Protein 3R6B (pdb70)

Solvent-accessible surface area: 8477 Å² total; per-residue (Å²): 105,72,78,17,18,63,29,174,63,36,118,80,60,96,26,79,44,129,30,22,108,15,64,35,32,61,77,46,95,36,74,60,64,58,53,94,153,154,17,146,95,22,146,50,119,46,119,68,61,124,77,16,153,105,130,46,54,76,63,76,17,20,63,10,122,63,44,118,79,72,159,22,73,55,117,45,45,42,4,90,30,95,60,44,42,118,29,80,94,59,65,41,79,121,78,14,152,115,15,138,51,94,86,46,60,95,82,108,15,57,159,97,130,60,176

Organism: Homo sapiens (NCBI:txid9606)

Sequence (115 aa):
LQDGGWSHWSPWSSCSVTCGDGVITRIRLCNSPSPQMNGKPCEGEARETKACKKDACPINGGWGPWSPWDICSVTCGGGVQKRSRLCNNPTPQFGGKDCVGDVTENQICNKQDCP

Radius of gyration: 31.69 Å; Cα contacts (8 Å, |Δi|>4): 258; chains: 1; bounding box: 69×77×34 Å

B-factor: mean 48.16, std 18.45, range [15.98, 145.28]

CATH classification: 2.20.100.10 (+1 more: 2.20.100.10)

Secondary structure (DSSP, 8-state):
-------PPPPP---S-SSSEE--EEE--S-TT---TTPPPP-S-SEEE--EE-SPPPBPPPP-PPPPPPPPS-SSSSEEEEEE--S-TT--BTTPPPPPS-SEEEEEE--SPP-

Nearest PDB structures (foldseek):
  1lsl-assembly1_A  TM=9.866E-01  e=5.679E-20  Homo sapiens
  6rus-assembly1_A  TM=6.450E-01  e=1.832E-10  Homo sapiens
  1w0s-assembly3_C  TM=5.078E-01  e=1.141E-09  Homo sapiens
  6ool-assembly1_A  TM=6.834E-01  e=1.931E-05  Mus musculus
  7za1-assembly1_F  TM=6.435E-01  e=2.970E-05  Rattus norvegicus

InterPro domains:
  IPR000742 EGF-like domain [PS01186] (676-689)
  IPR000742 EGF-like domain [PS50026] (547-587)
  IPR000742 EGF-like domain [PS500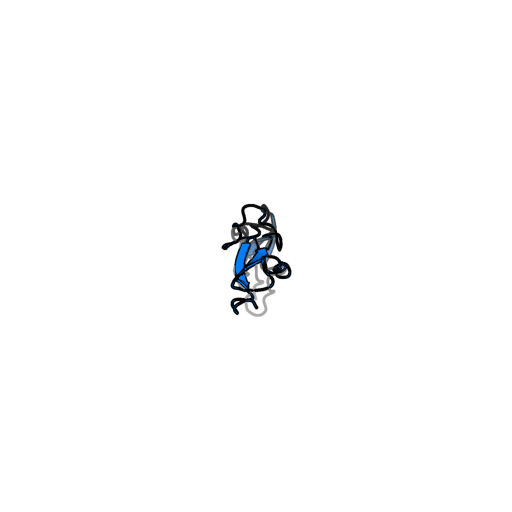26] (646-690)
  IPR000742 EGF-like domain [SM00181] (550-587)
  IPR000742 EGF-like domain [SM00181] (591-645)
  IPR000742 EGF-like domain [SM00181] (649-690)
  IPR000884 Thrombospondin type-1 (TSP1) repeat [PF00090] (383-428)
  IPR000884 Thrombospondin type-1 (TSP1) repeat [PF00090] (439-489)
  IPR000884 Thrombospondin type-1 (TSP1) repeat [PF00090] (496-546)
  IPR000884 Thrombospondin type-1 (TSP1) repeat [PS50092] (379-429)
  IPR000884 Thrombospondin type-1 (TSP1) repeat [PS50092] (435-490)
  IPR000884 Thrombospondin type-1 (TSP1) repeat [PS50092] (492-547)
  IPR000884 Thrombospondin type-1 (TSP1) repeat [SM00209] (382-429)
  IPR000884 Thrombospondin type-1 (TSP1) repeat [SM00209] (438-490)
  IPR000884 Thrombospondin type-1 (TSP1) repeat [SM00209] (495-547)
  IPR001007 VWFC domain [PF00093] (318-372)
  IPR001007 VWFC domain [PS01208] (336-372)
  IPR001007 VWFC domain [PS50184] (316-373)
  IPR001007 VWFC domain [SM00214] (318-372)
  IPR001881 EGF-like calcium-binding domain [SM00179] (542-587)

Structure (mmCIF, N/CA/C/O backbone):
data_3R6B
#
_entry.id   3R6B
#
_cell.length_a   66.364
_cell.length_b   84.817
_cell.length_c   60.707
_cell.angle_alpha   90.00
_cell.angle_beta   90.00
_cell.angle_gamma   90.00
#
_symmetry.space_group_name_H-M   'C 2 2 21'
#
loop_
_entity.id
_entity.type
_entity.pdbx_description
1 polymer Thrombospondin-1
2 non-polymer 1,2-ETHANEDIOL
3 water water
#
loop_
_atom_site.group_PDB
_atom_site.id
_atom_site.type_symbol
_atom_site.label_atom_id
_atom_site.label_alt_id
_atom_site.label_comp_id
_atom_site.label_asym_id
_atom_site.label_entity_id
_atom_site.label_seq_id
_atom_site.pdbx_PDB_ins_code
_atom_site.Cartn_x
_atom_site.Cartn_y
_atom_site.Cartn_z
_atom_site.occupancy
_atom_site.B_iso_or_equiv
_atom_site.auth_seq_id
_atom_site.auth_comp_id
_atom_site.auth_asym_id
_atom_site.auth_atom_id
_atom_site.pdbx_PDB_model_num
ATOM 1 N N . LEU A 1 9 ? -23.006 -23.980 -32.527 1.00 79.20 433 LEU A N 1
ATOM 2 C CA . LEU A 1 9 ? -22.638 -22.608 -32.855 1.00 79.09 433 LEU A CA 1
ATOM 3 C C . LEU A 1 9 ? -23.575 -21.598 -32.203 1.00 80.19 433 LEU A C 1
ATOM 4 O O . LEU A 1 9 ? -24.697 -21.384 -32.661 1.00 82.31 433 LEU A O 1
ATOM 6 N N . GLN A 1 10 ? -23.098 -20.980 -31.130 1.00 77.81 434 GLN A N 1
ATOM 7 C CA . GLN A 1 10 ? -23.869 -19.987 -30.395 1.00 75.89 434 GLN A CA 1
ATOM 8 C C . GLN A 1 10 ? -23.267 -18.594 -30.524 1.00 69.22 434 GLN A C 1
ATOM 9 O O . GLN A 1 10 ? -22.056 -18.404 -30.386 1.00 65.30 434 GLN A O 1
ATOM 15 N N . ASP A 1 11 ? -24.128 -17.624 -30.805 1.00 66.04 435 ASP A N 1
ATOM 16 C CA . ASP A 1 11 ? -23.708 -16.239 -30.925 1.00 60.56 435 ASP A CA 1
ATOM 17 C C . ASP A 1 11 ? -23.287 -15.706 -29.565 1.00 51.70 435 ASP A C 1
ATOM 18 O O . ASP A 1 11 ? -23.825 -16.110 -28.538 1.00 50.96 435 ASP A O 1
ATOM 23 N N . GLY A 1 12 ? -22.315 -14.805 -29.556 1.00 44.31 436 GLY A N 1
ATOM 24 C CA . GLY A 1 12 ? -21.901 -14.185 -28.319 1.00 44.30 436 GLY A CA 1
ATOM 25 C C . GLY A 1 12 ? -23.023 -13.310 -27.799 1.00 44.20 436 GLY A C 1
ATOM 26 O O . GLY A 1 12 ? -23.961 -12.988 -28.534 1.00 43.41 436 GLY A O 1
ATOM 27 N N . GLY A 1 13 ? -22.938 -12.933 -26.530 1.00 40.09 437 GLY A N 1
ATOM 28 C CA . GLY A 1 13 ? -23.814 -11.909 -26.006 1.00 36.22 437 GLY A CA 1
ATOM 29 C C . GLY A 1 13 ? -23.104 -11.227 -24.872 1.00 35.05 437 GLY A C 1
ATOM 30 O O . GLY A 1 13 ? -22.313 -11.856 -24.173 1.00 39.10 437 GLY A O 1
ATOM 31 N N . TRP A 1 14 ? -23.422 -9.952 -24.670 1.00 31.64 438 TRP A N 1
ATOM 32 C CA . TRP A 1 14 ? -22.695 -9.096 -23.745 1.00 29.33 438 TRP A CA 1
ATOM 33 C C . TRP A 1 14 ? -23.171 -9.343 -22.335 1.00 32.16 438 TRP A C 1
ATOM 34 O O . TRP A 1 14 ? -24.333 -9.669 -22.112 1.00 34.84 438 TRP A O 1
ATOM 45 N N . SER A 1 15 ? -22.279 -9.167 -21.373 1.00 29.69 439 SER A N 1
ATOM 46 C CA . SER A 1 15 ? -22.707 -9.129 -20.000 1.00 28.31 439 SER A CA 1
ATOM 47 C C . SER A 1 15 ? -23.309 -7.743 -19.824 1.00 33.05 439 SER A C 1
ATOM 48 O O . SER A 1 15 ? -23.220 -6.907 -20.726 1.00 33.78 439 SER A O 1
ATOM 51 N N . HIS A 1 16 ? -23.889 -7.484 -18.660 1.00 31.74 440 HIS A N 1
ATOM 52 C CA . HIS A 1 16 ? -24.273 -6.134 -18.314 1.00 32.26 440 HIS A CA 1
ATOM 53 C C . HIS A 1 16 ? -22.994 -5.322 -18.143 1.00 33.28 440 HIS A C 1
ATOM 54 O O . HIS A 1 16 ? -21.910 -5.893 -18.009 1.00 33.60 440 HIS A O 1
ATOM 61 N N . TRP A 1 17 ? -23.118 -3.999 -18.187 1.00 25.06 441 TRP A N 1
ATOM 62 C CA . TRP A 1 17 ? -21.971 -3.121 -18.018 1.00 24.39 441 TRP A CA 1
ATOM 63 C C . TRP A 1 17 ? -21.492 -3.156 -16.587 1.00 28.92 441 TRP A C 1
ATOM 64 O O . TRP A 1 17 ? -22.297 -3.177 -15.659 1.00 28.45 441 TRP A O 1
ATOM 75 N N . SER A 1 18 ? -20.174 -3.113 -16.416 1.00 27.46 442 SER A N 1
ATOM 76 C CA . SER A 1 18 ? -19.581 -2.868 -15.116 1.00 27.07 442 SER A CA 1
ATOM 77 C C . SER A 1 18 ? -20.008 -1.487 -14.644 1.00 28.71 442 SER A C 1
ATOM 78 O O . SER A 1 18 ? -20.466 -0.670 -15.438 1.00 26.55 442 SER A O 1
ATOM 81 N N . PRO A 1 19 ? -19.877 -1.232 -13.341 1.00 28.53 443 PRO A N 1
ATOM 82 C CA . PRO A 1 19 ? -20.072 0.122 -12.825 1.00 30.10 443 PRO A CA 1
ATOM 83 C C . PRO A 1 19 ? -19.091 1.079 -13.509 1.00 34.11 443 PRO A C 1
ATOM 84 O O . PRO A 1 19 ? -18.078 0.648 -14.071 1.00 33.74 443 PRO A O 1
ATOM 88 N N . TRP A 1 20 ? -19.406 2.367 -13.492 1.00 36.00 444 TRP A N 1
ATOM 89 C CA . TRP A 1 20 ? -18.470 3.370 -13.987 1.00 33.95 444 TRP A CA 1
ATOM 90 C C . TRP A 1 20 ? -17.349 3.504 -12.973 1.00 28.01 444 TRP A C 1
ATOM 91 O O . TRP A 1 20 ? -17.594 3.496 -11.774 1.00 29.96 444 TRP A O 1
ATOM 102 N N . SER A 1 21 ? -16.119 3.638 -13.438 1.00 27.21 445 SER A N 1
ATOM 103 C CA . SER A 1 21 ? -15.045 3.954 -12.509 1.00 33.06 445 SER A CA 1
ATOM 104 C C . SER A 1 21 ? -15.185 5.395 -12.041 1.00 32.10 445 SER A C 1
ATOM 105 O O . SER A 1 21 ? -16.063 6.135 -12.492 1.00 29.24 445 SER A O 1
ATOM 108 N N . SER A 1 22 ? -14.297 5.779 -11.136 1.00 34.73 446 SER A N 1
ATOM 109 C CA . SER A 1 22 ? -14.111 7.170 -10.735 1.00 35.56 446 SER A CA 1
ATOM 110 C C . SER A 1 22 ? -13.489 7.977 -11.861 1.00 33.85 446 SER A C 1
ATOM 111 O O . SER A 1 22 ? -13.003 7.425 -12.832 1.00 32.70 446 SER A O 1
ATOM 114 N N . CYS A 1 23 ? -13.552 9.295 -11.748 1.00 37.84 447 CYS A N 1
ATOM 115 C CA . CYS A 1 23 ? -12.828 10.153 -12.669 1.00 35.92 447 CYS A CA 1
ATOM 116 C C . CYS A 1 23 ? -11.338 9.822 -12.622 1.00 33.28 447 CYS A C 1
ATOM 117 O O . CYS A 1 23 ? -10.769 9.664 -11.548 1.00 33.83 447 CYS A O 1
ATOM 120 N N . SER A 1 24 ? -10.712 9.704 -13.786 1.00 34.89 448 SER A N 1
ATOM 121 C CA . SER A 1 24 ? -9.276 9.413 -13.853 1.00 40.09 448 SER A CA 1
ATOM 122 C C . SER A 1 24 ? -8.367 10.565 -13.372 1.00 44.15 448 SER A C 1
ATOM 123 O O . SER A 1 24 ? -7.159 10.385 -13.251 1.00 48.15 448 SER A O 1
ATOM 126 N N . VAL A 1 25 ? -8.937 11.741 -13.118 1.00 41.04 449 VAL A N 1
ATOM 127 C CA . VAL A 1 25 ? -8.173 12.841 -12.517 1.00 40.19 449 VAL A CA 1
ATOM 128 C C . VAL A 1 25 ? -8.899 13.424 -11.318 1.00 41.85 449 VAL A C 1
ATOM 129 O O . VAL A 1 25 ? -10.129 13.342 -11.226 1.00 43.66 449 VAL A O 1
ATOM 133 N N . THR A 1 26 ? -8.137 13.985 -10.386 1.00 37.63 450 THR A N 1
ATOM 134 C CA . THR A 1 26 ? -8.731 14.742 -9.292 1.00 39.86 450 THR A CA 1
ATOM 135 C C . THR A 1 26 ? -8.688 16.236 -9.583 1.00 38.77 450 THR A C 1
ATO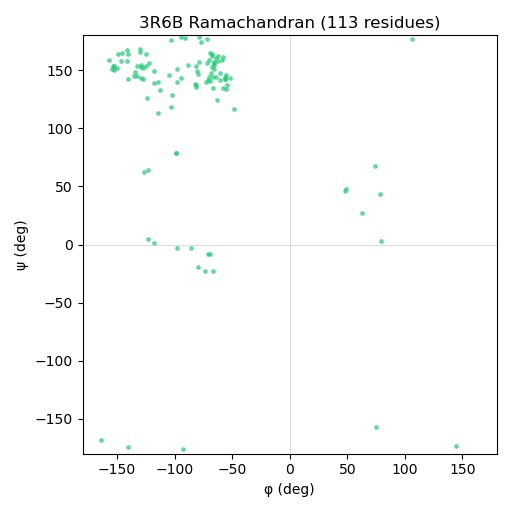M 136 O O . THR A 1 26 ? -9.172 17.039 -8.795 1.00 40.99 450 THR A O 1
ATOM 140 N N . CYS A 1 27 ? -8.081 16.598 -10.708 1.00 35.05 451 CYS A N 1
ATOM 141 C CA . CYS A 1 27 ? -8.095 17.969 -11.197 1.00 37.35 451 CYS A CA 1
ATOM 142 C C . CYS A 1 27 ? -7.939 17.964 -12.710 1.00 39.51 451 CYS A C 1
ATOM 143 O O . CYS A 1 27 ? -7.368 17.031 -13.280 1.00 40.88 451 CYS A O 1
ATOM 146 N N . GLY A 1 28 ? -8.448 19.000 -13.363 1.00 35.72 452 GLY A N 1
ATOM 147 C CA . GLY A 1 28 ? -8.431 19.033 -14.809 1.00 39.59 452 GLY A CA 1
ATOM 148 C C . GLY A 1 28 ? -9.472 18.099 -15.408 1.00 43.51 452 GLY A C 1
ATOM 149 O O . GLY A 1 28 ? -10.468 17.761 -14.758 1.00 40.78 452 GLY A O 1
ATOM 150 N N . ASP A 1 29 ? -9.239 17.689 -16.654 1.00 46.04 453 ASP A N 1
ATOM 151 C CA . ASP A 1 29 ? -10.194 16.869 -17.396 1.00 48.01 453 ASP A CA 1
ATOM 152 C C . ASP A 1 29 ? -9.740 15.415 -17.494 1.00 50.37 453 ASP A C 1
ATOM 153 O O . ASP A 1 29 ? -8.547 15.128 -17.577 1.00 53.78 453 ASP A O 1
ATOM 158 N N . GLY A 1 30 ? -10.701 14.499 -17.484 1.00 65.84 454 GLY A N 1
ATOM 159 C CA . GLY A 1 30 ? -10.405 13.083 -17.588 1.00 62.77 454 GLY A CA 1
ATOM 160 C C . GLY A 1 30 ? -11.636 12.272 -17.952 1.00 62.33 454 GLY A C 1
ATOM 161 O O . GLY A 1 30 ? -12.674 12.823 -18.334 1.00 59.74 454 GLY A O 1
ATOM 162 N N . VAL A 1 31 ? -11.530 10.954 -17.828 1.00 61.96 455 VAL A N 1
ATOM 163 C CA . VAL A 1 31 ? -12.650 10.097 -18.178 1.00 63.99 455 VAL A CA 1
ATOM 164 C C . VAL A 1 31 ? -13.026 9.083 -17.102 1.00 63.23 455 VAL A C 1
ATOM 165 O O . VAL A 1 31 ? -12.171 8.540 -16.401 1.00 65.48 455 VAL A O 1
ATOM 169 N N . ILE A 1 32 ? -14.327 8.849 -16.977 1.00 57.72 456 ILE A N 1
ATOM 170 C CA . ILE A 1 32 ? -14.834 7.701 -16.251 1.00 48.55 456 ILE A CA 1
ATOM 171 C C . ILE A 1 32 ? -15.062 6.633 -17.295 1.00 43.83 456 ILE A C 1
ATOM 172 O O . ILE A 1 32 ? -15.456 6.948 -18.415 1.00 43.26 456 ILE A O 1
ATOM 177 N N . THR A 1 33 ? -14.799 5.379 -16.936 1.00 41.40 457 THR A N 1
ATOM 178 C CA . THR A 1 33 ? -14.854 4.274 -17.888 1.00 40.74 457 THR A CA 1
ATOM 179 C C . THR A 1 33 ? -15.641 3.074 -17.351 1.00 41.73 457 THR A C 1
ATOM 180 O O . THR A 1 33 ? -15.616 2.796 -16.153 1.00 40.57 457 THR A O 1
ATOM 184 N N . ARG A 1 34 ? -16.349 2.380 -18.239 1.00 40.55 458 ARG A N 1
ATOM 185 C CA . ARG A 1 34 ? -17.082 1.177 -17.854 1.00 40.82 458 ARG A CA 1
ATOM 186 C C . ARG A 1 34 ? -16.969 0.109 -18.934 1.00 40.50 458 ARG A C 1
ATOM 187 O O . ARG A 1 34 ? -16.952 0.417 -20.124 1.00 45.28 458 ARG A O 1
ATOM 195 N N . ILE A 1 35 ? -16.863 -1.148 -18.521 1.00 35.59 459 ILE A N 1
ATOM 196 C CA . ILE A 1 35 ? -16.605 -2.218 -19.476 1.00 33.32 459 ILE A CA 1
ATOM 197 C C . ILE A 1 35 ? -17.634 -3.351 -19.424 1.00 30.75 459 ILE A C 1
ATOM 198 O O . ILE A 1 35 ? -18.406 -3.462 -18.468 1.00 30.29 459 ILE A O 1
ATOM 203 N N . ARG A 1 36 ? -17.640 -4.169 -20.475 1.00 28.27 460 ARG A N 1
ATOM 204 C CA . ARG A 1 36 ? -18.481 -5.356 -20.557 1.00 32.15 460 ARG A CA 1
ATOM 205 C C . ARG A 1 36 ? -17.758 -6.476 -21.322 1.00 33.78 460 ARG A C 1
ATOM 206 O O . ARG A 1 36 ? -16.757 -6.228 -21.992 1.00 34.13 460 ARG A O 1
ATOM 214 N N . LEU A 1 37 ? -18.266 -7.701 -21.216 1.00 30.61 461 LEU A N 1
ATOM 215 C CA . LEU A 1 37 ? -17.580 -8.871 -21.749 1.00 34.92 461 LEU A CA 1
ATOM 216 C C . LEU A 1 37 ? -18.507 -9.668 -22.654 1.00 35.25 461 LEU A C 1
ATOM 217 O O . LEU A 1 37 ? -19.720 -9.674 -22.442 1.00 34.78 461 LEU A O 1
ATOM 222 N N . CYS A 1 38 ? -17.964 -10.381 -23.638 1.00 30.08 462 CYS A N 1
ATOM 223 C CA . CYS A 1 38 ? -18.870 -11.191 -24.402 1.00 34.42 462 CYS A CA 1
ATOM 224 C C . CYS A 1 38 ? -18.674 -12.551 -23.768 1.00 37.94 462 CYS A C 1
ATOM 225 O O . CYS A 1 38 ? -18.017 -13.447 -24.314 1.00 35.53 462 CYS A O 1
ATOM 228 N N . ASN A 1 39 ? -19.314 -12.688 -22.609 1.00 37.60 463 ASN A N 1
ATOM 229 C CA . ASN A 1 39 ? -19.376 -13.916 -21.836 1.00 35.99 463 ASN A CA 1
ATOM 230 C C . ASN A 1 39 ? -20.777 -14.498 -21.630 1.00 39.92 463 ASN A C 1
ATOM 231 O O . ASN A 1 39 ? -20.943 -15.479 -20.915 1.00 44.72 463 ASN A O 1
ATOM 236 N N . SER A 1 40 ? -21.787 -13.849 -22.193 1.00 39.61 464 SER A N 1
ATOM 237 C CA . SER A 1 40 ? -23.164 -14.137 -21.804 1.00 39.94 464 SER A CA 1
ATOM 238 C C . SER A 1 40 ? -24.099 -14.475 -22.963 1.00 39.87 464 SER A C 1
ATOM 239 O O . SER A 1 40 ? -25.114 -13.794 -23.159 1.00 40.38 464 SER A O 1
ATOM 242 N N . PRO A 1 41 ? -23.808 -15.567 -23.683 1.00 34.84 465 PRO A N 1
ATOM 243 C CA . PRO A 1 41 ? -22.666 -16.437 -23.416 1.00 40.15 465 PRO A CA 1
ATOM 244 C C . PRO A 1 41 ? -21.459 -16.061 -24.258 1.00 44.78 465 PRO A C 1
ATOM 245 O O . PRO A 1 41 ? -21.533 -15.156 -25.086 1.00 43.53 465 PRO A O 1
ATOM 249 N N . SER A 1 42 ? -20.362 -16.783 -24.065 1.00 47.69 466 SER A N 1
ATOM 250 C CA . SER A 1 42 ? -19.222 -16.643 -24.944 1.00 49.40 466 SER A CA 1
ATOM 251 C C . SER A 1 42 ? -19.611 -17.235 -26.282 1.00 53.23 466 SER A C 1
ATOM 252 O O . SER A 1 42 ? -20.354 -18.215 -26.329 1.00 55.61 466 SER A O 1
ATOM 255 N N . PRO A 1 43 ? -19.128 -16.637 -27.381 1.00 53.10 467 PRO A N 1
ATOM 256 C CA . PRO A 1 43 ? -19.344 -17.274 -28.680 1.00 56.07 467 PRO A CA 1
ATOM 257 C C . PRO A 1 43 ? -18.781 -18.690 -28.642 1.00 64.38 467 PRO A C 1
ATOM 258 O O . PRO A 1 43 ? -17.757 -18.933 -28.001 1.00 66.06 467 PRO A O 1
ATOM 262 N N . GLN A 1 44 ? -19.531 -19.556 -29.320 1.00 85.93 468 GLN A N 1
ATOM 263 C CA . GLN A 1 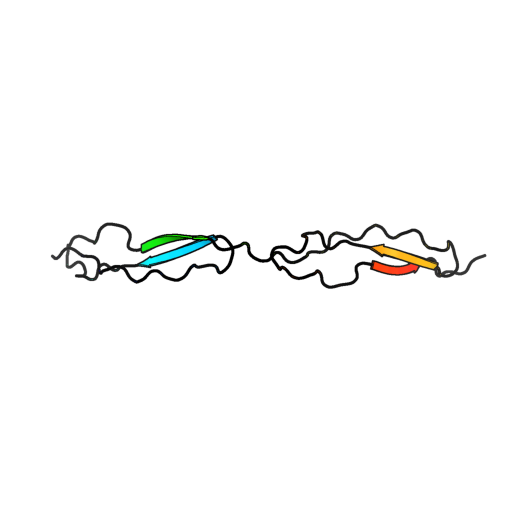44 ? -19.274 -20.968 -29.519 1.00 91.64 468 GLN A CA 1
ATOM 264 C C . GLN A 1 44 ? -18.740 -21.148 -30.933 1.00 93.94 468 GLN A C 1
ATOM 265 O O . GLN A 1 44 ? -18.651 -20.190 -31.700 1.00 95.92 468 GLN A O 1
ATOM 271 N N . MET A 1 45 ? -18.372 -22.376 -31.265 1.00 94.39 469 MET A N 1
ATOM 272 C CA . MET A 1 45 ? -17.758 -22.693 -32.548 1.00 96.25 469 MET A CA 1
ATOM 273 C C . MET A 1 45 ? -18.545 -22.083 -33.708 1.00 96.64 469 MET A C 1
ATOM 274 O O . MET A 1 45 ? -19.694 -22.414 -33.928 1.00 97.38 469 MET A O 1
ATOM 279 N N . ASN A 1 46 ? -17.899 -21.174 -34.426 1.00 96.13 470 ASN A N 1
ATOM 280 C CA . ASN A 1 46 ? -18.518 -20.515 -35.563 1.00 96.28 470 ASN A CA 1
ATOM 281 C C . ASN A 1 46 ? -19.725 -19.687 -35.149 1.00 91.77 470 ASN A C 1
ATOM 282 O O . ASN A 1 46 ? -20.635 -19.464 -35.946 1.00 93.49 470 ASN A O 1
ATOM 287 N N . GLY A 1 47 ? -19.728 -19.222 -33.904 1.00 85.21 471 GLY A N 1
ATOM 288 C CA . GLY A 1 47 ? -20.805 -18.366 -33.445 1.00 79.41 471 GLY A CA 1
ATOM 289 C C . GLY A 1 47 ? -20.497 -16.911 -33.725 1.00 74.57 471 GLY A C 1
ATOM 290 O O . GLY A 1 47 ? -19.333 -16.527 -33.825 1.00 72.99 471 GLY A O 1
ATOM 291 N N . LYS A 1 48 ? -21.537 -16.094 -33.846 1.00 71.38 472 LYS A N 1
ATOM 292 C CA . LYS A 1 48 ? -21.344 -14.669 -34.076 1.00 70.08 472 LYS A CA 1
ATOM 293 C C . LYS A 1 48 ? -20.753 -14.013 -32.837 1.00 66.13 472 LYS A C 1
ATOM 294 O O . LYS A 1 48 ? -21.108 -14.359 -31.716 1.00 66.13 472 LYS A O 1
ATOM 300 N N . PRO A 1 49 ? -19.823 -13.077 -33.038 1.00 63.33 473 PRO A N 1
ATOM 301 C CA . PRO A 1 49 ? -19.222 -12.333 -31.930 1.00 60.42 473 PRO A CA 1
ATOM 302 C C . PRO A 1 49 ? -20.147 -11.224 -31.454 1.00 56.87 473 PRO A C 1
ATOM 303 O O . PRO A 1 49 ? -21.004 -10.767 -32.208 1.00 57.99 473 PRO A O 1
ATOM 307 N N . CYS A 1 50 ? -19.973 -10.782 -30.219 1.00 54.49 474 CYS A N 1
ATOM 308 C CA . CYS A 1 50 ? -20.736 -9.647 -29.741 1.00 53.64 474 CYS A CA 1
ATOM 309 C C . CYS A 1 50 ? -20.410 -8.448 -30.620 1.00 56.64 474 CYS A C 1
ATOM 310 O O . CYS A 1 50 ? -19.293 -8.333 -31.123 1.00 57.20 474 CYS A O 1
ATOM 313 N N . GLU A 1 51 ? -21.377 -7.559 -30.819 1.00 57.71 475 GLU A N 1
ATOM 314 C CA . GLU A 1 51 ? -21.131 -6.385 -31.650 1.00 60.26 475 GLU A CA 1
ATOM 315 C C . GLU A 1 51 ? -21.202 -5.086 -30.861 1.00 56.98 475 GLU A C 1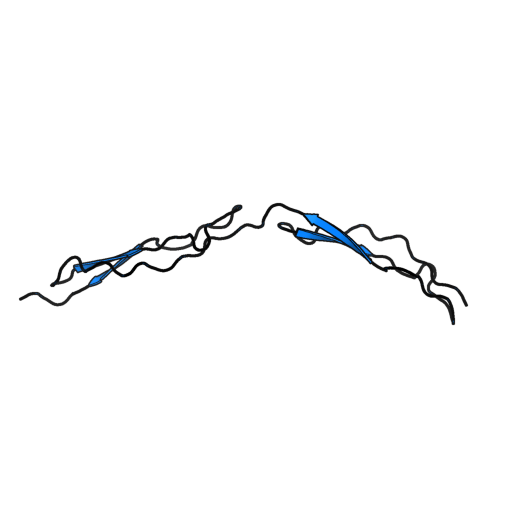
ATOM 316 O O . GLU A 1 51 ? -22.061 -4.919 -29.994 1.00 54.32 475 GLU A O 1
ATOM 322 N N . GLY A 1 52 ? -20.290 -4.168 -31.168 1.00 49.56 476 GLY A N 1
ATOM 323 C CA . GLY A 1 52 ? -20.216 -2.899 -30.467 1.00 49.03 476 GLY A CA 1
ATOM 324 C C . GLY A 1 52 ? -19.036 -2.823 -29.516 1.00 48.60 476 GLY A C 1
ATOM 325 O O . GLY A 1 52 ? -18.290 -3.795 -29.366 1.00 46.44 476 GLY A O 1
ATOM 326 N N . GLU A 1 53 ? -18.866 -1.660 -28.886 1.00 49.67 477 GLU A N 1
ATOM 327 C CA . GLU A 1 53 ? -17.752 -1.405 -27.976 1.00 54.86 477 GLU A CA 1
ATOM 328 C C . GLU A 1 53 ? -17.829 -2.244 -26.705 1.00 55.37 477 GLU A C 1
ATOM 329 O O . GLU A 1 53 ? -18.887 -2.366 -26.088 1.00 54.89 477 GLU A O 1
ATOM 335 N N . ALA A 1 54 ? -16.698 -2.822 -26.315 1.00 54.00 478 ALA A N 1
ATOM 336 C CA . ALA A 1 54 ? -16.622 -3.568 -25.069 1.00 48.87 478 ALA A CA 1
ATOM 337 C C . ALA A 1 54 ? -16.318 -2.622 -23.910 1.00 46.85 478 ALA A C 1
ATOM 338 O O . ALA A 1 54 ? -16.270 -3.041 -22.755 1.00 43.71 478 ALA A O 1
ATOM 340 N N . ARG A 1 55 ? -16.110 -1.345 -24.220 1.00 45.90 479 ARG A N 1
ATOM 341 C CA . ARG A 1 55 ? -15.964 -0.337 -23.172 1.00 50.90 479 ARG A CA 1
ATOM 342 C C . ARG A 1 55 ? -16.437 1.053 -23.599 1.00 49.80 479 ARG A C 1
ATOM 343 O O . ARG A 1 55 ? -16.421 1.403 -24.777 1.00 50.48 479 ARG A O 1
ATOM 351 N N . GLU A 1 56 ? -16.875 1.837 -22.625 1.00 49.29 480 GLU A N 1
ATOM 352 C CA . GLU A 1 56 ? -17.305 3.199 -22.883 1.00 52.14 480 GLU A CA 1
ATOM 353 C C . GLU A 1 56 ? -16.606 4.148 -21.926 1.00 53.48 480 GLU A C 1
ATOM 354 O O . GLU A 1 56 ? -16.187 3.760 -20.828 1.00 51.57 480 GLU A O 1
ATOM 360 N N . THR A 1 57 ? -16.481 5.394 -22.359 1.00 58.56 481 THR A N 1
ATOM 361 C CA . THR A 1 57 ? -15.880 6.443 -21.550 1.00 63.59 481 THR A CA 1
ATOM 362 C C . THR A 1 57 ? -16.798 7.656 -21.535 1.00 69.51 481 THR A C 1
ATOM 363 O O . THR A 1 57 ? -17.734 7.747 -22.330 1.00 70.79 481 THR A O 1
ATOM 367 N N . LYS A 1 58 ? -16.551 8.577 -20.615 1.00 72.07 482 LYS A N 1
ATOM 368 C CA . LYS A 1 58 ? -17.291 9.824 -20.607 1.00 72.89 482 LYS A CA 1
ATOM 369 C C . LYS A 1 58 ? -16.341 10.949 -20.256 1.00 73.77 482 LYS A C 1
ATOM 370 O O . LYS A 1 58 ? -15.129 10.746 -20.143 1.00 76.17 482 LYS A O 1
ATOM 376 N N . ALA A 1 59 ? -16.898 12.141 -20.095 1.00 69.65 483 ALA A N 1
ATOM 377 C CA . ALA A 1 59 ? -16.115 13.296 -19.708 1.00 66.16 483 ALA A CA 1
ATOM 378 C C . ALA A 1 59 ? -16.340 13.553 -18.233 1.00 58.93 483 ALA A C 1
ATOM 379 O O . ALA A 1 59 ? -17.482 13.613 -17.773 1.00 56.45 483 ALA A O 1
ATOM 381 N N . CYS A 1 60 ? -15.248 13.672 -17.489 1.00 53.62 484 CYS A N 1
ATOM 382 C CA . CYS A 1 60 ? -15.327 14.146 -16.120 1.00 52.31 484 CYS A CA 1
ATOM 383 C C . CYS A 1 60 ? -14.412 15.358 -16.001 1.00 52.12 484 CYS A C 1
ATOM 384 O O . CYS A 1 60 ? -13.235 15.308 -16.360 1.00 49.54 484 CYS A O 1
ATOM 387 N N . LYS A 1 61 ? -14.969 16.456 -15.516 1.00 54.67 485 LYS A N 1
ATOM 388 C CA . LYS A 1 61 ? -14.199 17.675 -15.373 1.00 57.54 485 LYS A CA 1
ATOM 389 C C . LYS A 1 61 ? -14.137 18.056 -13.908 1.00 55.54 485 LYS A C 1
ATOM 390 O O . LYS A 1 61 ? -15.126 17.931 -13.179 1.00 55.35 485 LYS A O 1
ATOM 396 N N . LYS A 1 62 ? -12.956 18.498 -13.488 1.00 49.47 486 LYS A N 1
ATOM 397 C CA . LYS A 1 62 ? -12.715 18.922 -12.122 1.00 45.67 486 LYS A CA 1
ATOM 398 C C . LYS A 1 62 ? -12.043 20.275 -12.193 1.00 43.54 486 LYS A C 1
ATOM 399 O O . LYS A 1 62 ? -11.611 20.701 -13.263 1.00 39.39 486 LYS A O 1
ATOM 405 N N . ASP A 1 63 ? -11.947 20.951 -11.056 1.00 46.00 487 ASP A N 1
ATOM 406 C CA . ASP A 1 63 ? -11.294 22.248 -11.022 1.00 49.64 487 ASP A CA 1
ATOM 407 C C . ASP A 1 63 ? -9.832 22.079 -11.421 1.00 49.90 487 ASP A C 1
ATOM 408 O O . ASP A 1 63 ? -9.274 20.979 -11.335 1.00 50.97 487 ASP A O 1
ATOM 413 N N . ALA A 1 64 ? -9.231 23.170 -11.883 1.00 44.57 488 ALA A N 1
ATOM 414 C CA . ALA A 1 64 ? -7.866 23.151 -12.388 1.00 40.30 488 ALA A CA 1
ATOM 415 C C . ALA A 1 64 ? -6.878 22.613 -11.363 1.00 40.01 488 ALA A C 1
ATOM 416 O O . ALA A 1 64 ? -7.013 22.875 -10.168 1.00 39.74 488 ALA A O 1
ATOM 418 N N . CYS A 1 65 ? -5.891 21.856 -11.839 1.00 27.47 489 CYS A N 1
ATOM 419 C CA . CYS A 1 65 ? -4.788 21.397 -10.993 1.00 30.59 489 CYS A CA 1
ATOM 420 C C . CYS A 1 65 ? -3.930 22.584 -10.545 1.00 37.24 489 CYS A C 1
ATOM 421 O O . CYS A 1 65 ? -3.744 23.553 -11.295 1.00 35.62 489 CYS A O 1
ATOM 424 N N . PRO A 1 66 ? -3.412 22.523 -9.312 1.00 35.05 490 PRO A N 1
ATOM 425 C CA . PRO A 1 66 ? -2.502 23.574 -8.866 1.00 32.60 490 PRO A CA 1
ATOM 426 C C . PRO A 1 66 ? -1.371 23.803 -9.861 1.00 31.38 490 PRO A C 1
ATOM 427 O O . PRO A 1 66 ? -0.907 22.860 -10.495 1.00 29.09 490 PRO A O 1
ATOM 431 N N . ILE A 1 67 ? -0.979 25.063 -10.018 1.00 30.78 491 ILE A N 1
ATOM 432 C CA . ILE A 1 67 ? 0.185 25.426 -10.809 1.00 32.62 491 ILE A CA 1
ATOM 433 C C . ILE A 1 67 ? 1.219 26.007 -9.852 1.00 28.01 491 ILE A C 1
ATOM 434 O O . ILE A 1 67 ? 0.997 27.062 -9.257 1.00 26.36 491 ILE A O 1
ATOM 439 N N . ASN A 1 68 ? 2.335 25.305 -9.683 1.00 26.17 492 ASN A N 1
ATOM 440 C CA . ASN A 1 68 ? 3.352 25.725 -8.739 1.00 27.18 492 ASN A CA 1
ATOM 441 C C . ASN A 1 68 ? 4.233 26.844 -9.300 1.00 28.95 492 ASN A C 1
ATOM 442 O O . ASN A 1 68 ? 4.498 26.892 -10.499 1.00 32.77 492 ASN A O 1
ATOM 447 N N . GLY A 1 69 ? 4.689 27.739 -8.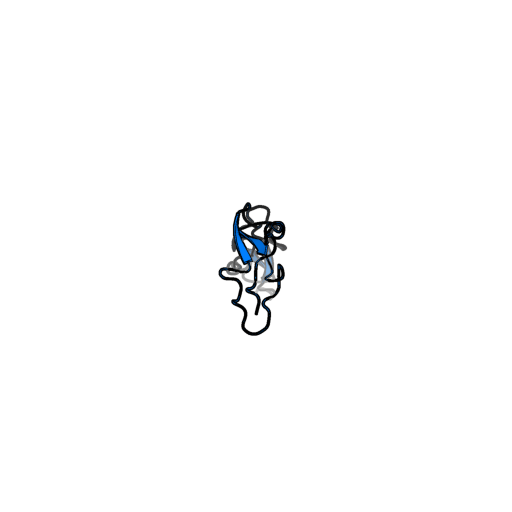432 1.00 27.55 493 GLY A N 1
ATOM 448 C CA . GLY A 1 69 ? 5.533 28.837 -8.860 1.00 26.55 493 GLY A CA 1
ATOM 449 C C . GLY A 1 69 ? 6.865 28.395 -9.441 1.00 27.26 493 GLY A C 1
ATOM 450 O O . GLY A 1 69 ? 7.582 27.632 -8.813 1.00 32.57 493 GLY A O 1
ATOM 451 N N . GLY A 1 70 ? 7.169 28.819 -10.665 1.00 24.85 494 GLY A N 1
ATOM 452 C CA . GLY A 1 70 ? 8.532 28.781 -11.171 1.00 27.44 494 GLY A CA 1
ATOM 453 C C . GLY A 1 70 ? 9.220 30.138 -11.038 1.00 29.79 494 GLY A C 1
ATOM 454 O O . GLY A 1 70 ? 8.553 31.169 -11.120 1.00 31.84 494 GLY A O 1
ATOM 455 N N . TRP A 1 71 ? 10.546 30.147 -10.889 1.00 28.11 495 TRP A N 1
ATOM 456 C CA . TRP A 1 71 ? 11.314 31.395 -10.833 1.00 26.10 495 TRP A CA 1
ATOM 457 C C . TRP A 1 71 ? 11.567 31.907 -12.243 1.00 26.05 495 TRP A C 1
ATOM 458 O O . TRP A 1 71 ? 11.942 31.138 -13.123 1.00 24.73 495 TRP A O 1
ATOM 469 N N . GLY A 1 72 ? 11.385 33.205 -12.465 1.00 25.38 496 GLY A N 1
ATOM 470 C CA . GLY A 1 72 ? 11.849 33.800 -13.709 1.00 25.54 496 GLY A CA 1
ATOM 471 C C . GLY A 1 72 ? 13.352 34.015 -13.605 1.00 28.69 496 GLY A C 1
ATOM 472 O O . GLY A 1 72 ? 13.953 33.712 -12.569 1.00 23.15 496 GLY A O 1
ATOM 473 N N . PRO A 1 73 ? 13.974 34.539 -14.670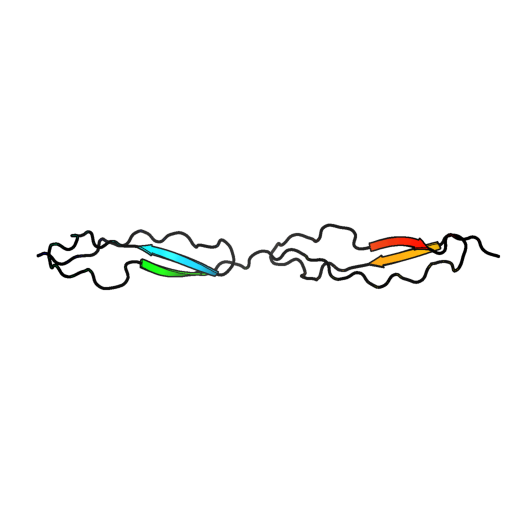 1.00 28.47 497 PRO A N 1
ATOM 474 C CA . PRO A 1 73 ? 15.414 34.797 -14.638 1.00 27.31 497 PRO A CA 1
ATOM 475 C C . PRO A 1 73 ? 15.824 35.912 -13.678 1.00 31.31 497 PRO A C 1
ATOM 476 O O . PRO A 1 73 ? 15.051 36.824 -13.392 1.00 30.81 497 PRO A O 1
ATOM 480 N N . TRP A 1 74 ? 17.053 35.824 -13.186 1.00 32.54 498 TRP A N 1
ATOM 481 C CA . TRP A 1 74 ? 17.647 36.888 -12.400 1.00 28.68 498 TRP A CA 1
ATOM 482 C C . TRP A 1 74 ? 17.798 38.132 -13.256 1.00 30.29 498 TRP A C 1
ATOM 483 O O . TRP A 1 74 ? 18.103 38.034 -14.441 1.00 28.24 498 TRP A O 1
ATOM 494 N N . SER A 1 75 ? 17.601 39.301 -12.655 1.00 24.34 499 SER A N 1
ATOM 495 C CA . SER A 1 75 ? 18.046 40.544 -13.279 1.00 28.49 499 SER A CA 1
ATOM 496 C C . SER A 1 75 ? 19.566 40.556 -13.397 1.00 30.94 499 SER A C 1
ATOM 497 O O . SER A 1 75 ? 20.261 39.811 -12.699 1.00 30.09 499 SER A O 1
ATOM 500 N N . PRO A 1 76 ? 20.088 41.407 -14.288 1.00 34.61 500 PRO A N 1
ATOM 501 C CA . PRO A 1 76 ? 21.524 41.678 -14.324 1.00 35.40 500 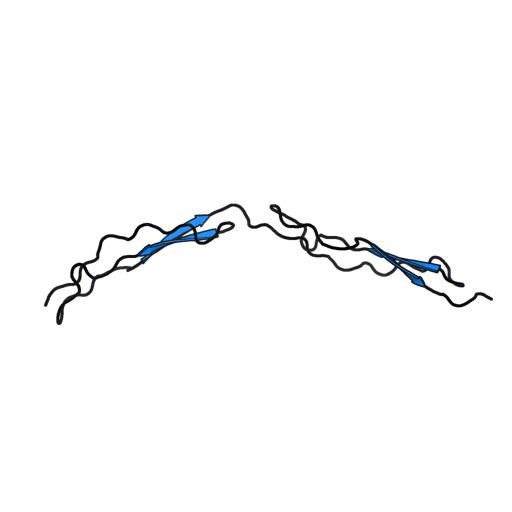PRO A CA 1
ATOM 502 C C . PRO A 1 76 ? 21.972 42.175 -12.954 1.00 37.33 500 PRO A C 1
ATOM 503 O O . PRO A 1 76 ? 21.213 42.877 -12.285 1.00 37.87 500 PRO A O 1
ATOM 507 N N . TRP A 1 77 ? 23.175 41.816 -12.528 1.00 35.07 501 TRP A N 1
ATOM 508 C CA . TRP A 1 77 ? 23.707 42.383 -11.299 1.00 36.00 501 TRP A CA 1
ATOM 509 C C . TRP A 1 77 ? 23.680 43.905 -11.364 1.00 37.34 501 TRP A C 1
ATOM 510 O O . TRP A 1 77 ? 24.010 44.478 -12.395 1.00 42.75 501 TRP A O 1
ATOM 521 N N . ASP A 1 78 ? 23.279 44.555 -10.273 1.00 38.29 502 ASP A N 1
ATOM 522 C CA . ASP A 1 78 ? 23.427 46.008 -10.151 1.00 39.77 502 ASP A CA 1
ATOM 523 C C . ASP A 1 78 ? 24.908 46.373 -10.105 1.00 38.36 502 ASP A C 1
ATOM 524 O O . ASP A 1 78 ? 25.739 45.548 -9.724 1.00 39.19 502 ASP A O 1
ATOM 529 N N . ILE A 1 79 ? 25.231 47.607 -10.485 1.00 55.51 503 ILE A N 1
ATOM 530 C CA . ILE A 1 79 ? 26.600 48.122 -10.376 1.00 53.91 503 ILE A CA 1
ATOM 531 C C . ILE A 1 79 ? 27.091 48.121 -8.927 1.00 51.80 503 ILE A C 1
ATOM 532 O O . ILE A 1 79 ? 26.340 48.421 -8.003 1.00 46.96 503 ILE A O 1
ATOM 537 N N . CYS A 1 80 ? 28.359 47.786 -8.730 1.00 52.59 504 CYS A N 1
ATOM 538 C CA . CYS A 1 80 ? 28.904 47.685 -7.383 1.00 52.06 504 CYS A CA 1
ATOM 539 C C . CYS A 1 80 ? 28.671 48.991 -6.635 1.00 52.99 504 CYS A C 1
ATOM 540 O O . CYS A 1 80 ? 28.669 50.057 -7.238 1.00 55.47 504 CYS A O 1
ATOM 543 N N . SER A 1 81 ? 28.447 48.907 -5.329 1.00 46.94 505 SER A N 1
ATOM 544 C CA . SER A 1 81 ? 28.199 50.097 -4.522 1.00 48.75 505 SER A CA 1
ATOM 545 C C . SER A 1 81 ? 29.439 50.994 -4.446 1.00 49.74 505 SER A C 1
ATOM 546 O O . SER A 1 81 ? 29.334 52.193 -4.190 1.00 51.58 505 SER A O 1
ATOM 549 N N . VAL A 1 82 ? 30.607 50.403 -4.669 1.00 47.15 506 VAL A N 1
ATOM 550 C CA . VAL A 1 82 ? 31.842 51.156 -4.743 1.00 50.26 506 VAL A CA 1
ATOM 551 C C . VAL A 1 82 ? 32.632 50.710 -5.962 1.00 54.45 506 VAL A C 1
ATOM 552 O O . VAL A 1 82 ? 32.494 49.574 -6.424 1.00 50.68 506 VAL A O 1
ATOM 556 N N . THR A 1 83 ? 33.461 51.608 -6.485 1.00 59.48 507 THR A N 1
ATOM 557 C CA . THR A 1 83 ? 34.321 51.258 -7.603 1.00 61.65 507 THR A CA 1
ATOM 558 C C . THR A 1 83 ? 35.525 50.502 -7.068 1.00 61.10 507 THR A C 1
ATOM 559 O O . THR A 1 83 ? 36.217 49.796 -7.805 1.00 62.82 507 THR A O 1
ATOM 563 N N . CYS A 1 84 ? 35.769 50.654 -5.772 1.00 61.67 508 CYS A N 1
ATOM 564 C CA . CYS A 1 84 ? 36.982 50.123 -5.174 1.00 66.43 508 CYS A CA 1
ATOM 565 C C . CYS A 1 84 ? 36.833 49.825 -3.690 1.00 67.66 508 CYS A C 1
ATOM 566 O O . CYS A 1 84 ? 36.086 50.498 -2.984 1.00 68.20 508 CYS A O 1
ATOM 569 N N . GLY A 1 85 ? 37.597 48.845 -3.218 1.00 66.31 509 GLY A N 1
ATOM 570 C CA . GLY A 1 85 ? 37.710 48.581 -1.797 1.00 66.41 509 GLY A CA 1
ATOM 571 C C . GLY A 1 85 ? 36.559 47.825 -1.171 1.00 66.66 509 GLY A C 1
ATOM 572 O O . GLY A 1 85 ? 36.142 48.150 -0.061 1.00 63.94 509 GLY A O 1
ATOM 573 N N . GLY A 1 86 ? 36.078 46.782 -1.842 1.00 53.23 510 GLY A N 1
ATOM 574 C CA . GLY A 1 86 ? 35.030 45.967 -1.248 1.00 55.66 510 GLY A CA 1
ATOM 575 C C . GLY A 1 86 ? 33.600 46.481 -1.163 1.00 54.62 510 GLY A C 1
ATOM 576 O O . GLY A 1 86 ? 33.131 46.833 -0.084 1.00 57.97 510 GLY A O 1
ATOM 577 N N . GLY A 1 87 ? 32.938 46.628 -2.303 1.00 50.92 511 GLY A N 1
ATOM 578 C CA . GLY A 1 87 ? 31.526 46.955 -2.301 1.00 48.25 511 GLY A CA 1
ATOM 579 C C . GLY A 1 87 ? 30.602 45.749 -2.356 1.00 48.80 511 GLY A C 1
ATOM 580 O O . GLY A 1 87 ? 31.040 44.593 -2.325 1.00 49.81 511 GLY A O 1
ATOM 581 N N . VAL A 1 88 ? 29.304 46.031 -2.440 1.00 43.17 512 VAL A N 1
ATOM 582 C CA . VAL A 1 88 ? 28.291 45.004 -2.588 1.00 43.16 512 VAL A CA 1
ATOM 583 C C . VAL A 1 88 ? 27.435 45.276 -3.824 1.00 44.10 512 VAL A C 1
ATOM 584 O O . VAL A 1 88 ? 27.294 46.430 -4.252 1.00 45.63 512 VAL A O 1
ATOM 588 N N . GLN A 1 89 ? 26.870 44.214 -4.398 1.00 39.57 513 GLN A N 1
ATOM 589 C CA . GLN A 1 89 ? 25.943 44.353 -5.515 1.00 36.58 513 GLN A CA 1
ATOM 590 C C . GLN A 1 89 ? 24.802 43.343 -5.400 1.00 37.80 513 GLN A C 1
ATOM 591 O O . GLN A 1 89 ? 24.928 42.298 -4.747 1.00 40.10 513 GLN A O 1
ATOM 597 N N . LYS A 1 90 ? 23.693 43.656 -6.054 1.00 34.95 514 LYS A N 1
ATOM 598 C CA . LYS A 1 90 ? 22.453 42.964 -5.794 1.00 36.99 514 LYS A CA 1
ATOM 599 C C . LYS A 1 90 ? 21.747 42.598 -7.087 1.00 38.93 514 LYS A C 1
ATOM 600 O O . LYS A 1 90 ? 21.829 43.323 -8.071 1.00 41.68 514 LYS A O 1
ATOM 606 N N . ARG A 1 91 ? 21.076 41.453 -7.088 1.00 36.80 515 ARG A N 1
ATOM 607 C CA . ARG A 1 91 ? 20.198 41.091 -8.190 1.00 35.06 515 ARG A CA 1
ATOM 608 C C . ARG A 1 91 ? 18.959 40.429 -7.634 1.00 33.97 515 ARG A C 1
ATOM 609 O O . ARG A 1 91 ? 18.936 40.021 -6.476 1.00 30.21 515 ARG A O 1
ATOM 617 N N . SER A 1 92 ? 17.918 40.342 -8.450 1.00 25.56 516 SER A N 1
ATOM 618 C CA . SER A 1 92 ? 16.640 39.821 -7.972 1.00 30.94 516 SER A CA 1
ATOM 619 C C . SER A 1 92 ? 15.832 39.105 -9.057 1.00 29.51 516 SER A C 1
ATOM 620 O O . SER A 1 92 ? 16.116 39.241 -10.254 1.00 28.09 516 SER A O 1
ATOM 623 N N . ARG A 1 93 ? 14.836 38.335 -8.622 1.00 27.07 517 ARG A N 1
ATOM 624 C CA . ARG A 1 93 ? 13.986 37.554 -9.520 1.00 29.43 517 ARG A CA 1
ATOM 625 C C . ARG A 1 93 ? 12.520 37.568 -9.054 1.00 32.79 517 ARG A C 1
ATOM 626 O O . ARG A 1 93 ? 12.222 37.977 -7.933 1.00 36.80 517 ARG A O 1
ATOM 634 N N . LEU A 1 94 ? 11.612 37.121 -9.914 1.00 26.86 518 LEU A N 1
ATOM 635 C CA . LEU A 1 94 ? 10.199 37.079 -9.568 1.00 27.98 518 LEU A CA 1
ATOM 636 C C . LEU A 1 94 ? 9.708 35.646 -9.600 1.00 27.65 518 LEU A C 1
ATOM 637 O O . L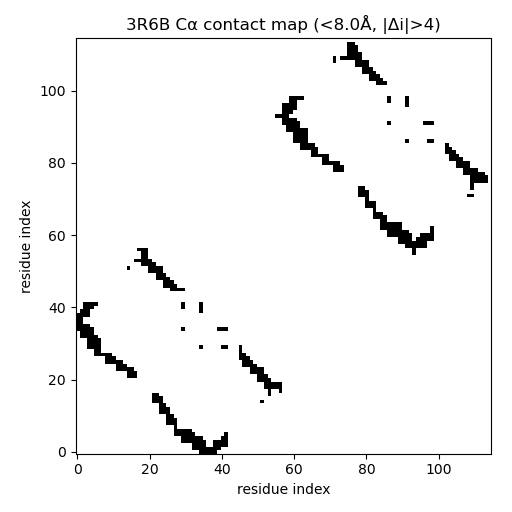EU A 1 94 ? 10.192 34.847 -10.399 1.00 28.25 518 LEU A O 1
ATOM 642 N N . CYS A 1 95 ? 8.730 35.293 -8.775 1.00 27.15 519 CYS A N 1
ATOM 643 C CA . CYS A 1 95 ? 8.195 33.966 -8.969 1.00 24.22 519 CYS A CA 1
ATOM 644 C C . CYS A 1 95 ? 6.940 34.201 -9.774 1.00 26.19 519 CYS A C 1
ATOM 645 O O . CYS A 1 95 ? 5.824 34.194 -9.267 1.00 27.76 519 CYS A O 1
ATOM 648 N N . ASN A 1 96 ? 7.158 34.407 -11.061 1.00 29.14 520 ASN A N 1
ATOM 649 C CA . ASN A 1 96 ? 6.104 34.571 -12.045 1.00 28.50 520 ASN A CA 1
ATOM 650 C C . ASN A 1 96 ? 6.143 33.599 -13.205 1.00 26.51 520 ASN A C 1
ATOM 651 O O . ASN A 1 96 ? 5.436 33.784 -14.191 1.00 29.73 520 ASN A O 1
ATOM 656 N N . ASN A 1 97 ? 7.065 32.650 -13.158 1.00 23.89 521 ASN A N 1
ATOM 657 C CA . ASN A 1 97 ? 7.347 31.847 -14.341 1.00 22.57 521 ASN A CA 1
ATOM 658 C C . ASN A 1 97 ? 7.190 30.337 -14.124 1.00 25.75 521 ASN A C 1
ATOM 659 O O . ASN A 1 97 ? 8.141 29.585 -14.273 1.00 28.24 521 ASN A O 1
ATOM 664 N N . PRO A 1 98 ? 5.974 29.875 -13.827 1.00 26.61 522 PRO A N 1
ATOM 665 C CA . PRO A 1 98 ? 4.733 30.642 -13.763 1.00 22.53 522 PRO A CA 1
ATOM 666 C C . PRO A 1 98 ? 4.477 31.174 -12.368 1.00 25.08 522 PRO A C 1
ATOM 667 O O . PRO A 1 98 ? 5.240 30.895 -11.448 1.00 27.64 522 PRO A O 1
ATOM 671 N N . THR A 1 99 ? 3.390 31.925 -12.230 1.00 22.58 523 THR A N 1
ATOM 672 C CA . THR A 1 99 ? 2.913 32.410 -10.949 1.00 21.74 523 THR A CA 1
ATOM 673 C C . THR A 1 99 ? 2.117 31.298 -10.273 1.00 25.60 523 THR A C 1
ATOM 674 O O . THR A 1 99 ? 1.353 30.593 -10.935 1.00 24.80 523 THR A O 1
ATOM 678 N N . PRO A 1 100 ? 2.316 31.109 -8.961 1.00 23.78 524 PRO A N 1
ATOM 679 C CA . PRO A 1 100 ? 1.535 30.060 -8.303 1.00 26.60 524 PRO A CA 1
ATOM 680 C C . PRO A 1 100 ? 0.035 30.307 -8.539 1.00 33.92 524 PRO A C 1
ATOM 681 O O . PRO A 1 100 ? -0.429 31.444 -8.406 1.00 34.60 524 PRO A O 1
ATOM 685 N N . GLN A 1 101 ? -0.708 29.266 -8.903 1.00 22.73 525 GLN A N 1
ATOM 686 C CA . GLN A 1 101 ? -2.120 29.433 -9.195 1.00 23.28 525 GLN A CA 1
ATOM 687 C C . GLN A 1 101 ? -2.909 28.194 -8.780 1.00 29.63 525 GLN A C 1
ATOM 688 O O . GLN A 1 101 ? -2.348 27.096 -8.659 1.00 29.22 525 GLN A O 1
ATOM 694 N N . PHE A 1 102 ? -4.212 28.378 -8.571 1.00 28.15 526 PHE A N 1
ATOM 695 C CA . PHE A 1 102 ? -5.082 27.285 -8.159 1.00 28.13 526 PHE A CA 1
ATOM 696 C C . PHE A 1 102 ? -4.453 26.508 -7.004 1.00 30.11 526 PHE A C 1
ATOM 697 O O . PHE A 1 102 ? -4.397 25.288 -7.043 1.00 34.46 526 PHE A O 1
ATOM 705 N N . GLY A 1 103 ? -3.945 27.217 -6.000 1.00 30.69 527 GLY A N 1
ATOM 706 C CA . GLY A 1 103 ? -3.371 26.584 -4.825 1.00 30.56 527 GLY A CA 1
ATOM 707 C C . GLY A 1 103 ? -1.956 26.035 -4.959 1.00 34.48 527 GLY A C 1
ATOM 708 O O . GLY A 1 103 ? -1.426 25.448 -4.011 1.00 33.95 527 GLY A O 1
ATOM 709 N N . GLY A 1 104 ? -1.323 26.222 -6.112 1.00 31.93 528 GLY A N 1
ATOM 710 C CA . GLY A 1 104 ? 0.046 25.752 -6.274 1.00 29.52 528 GLY A CA 1
ATOM 711 C C . GLY A 1 104 ? 0.996 26.352 -5.245 1.00 32.77 528 GLY A C 1
ATOM 712 O O . GLY A 1 104 ? 0.701 27.383 -4.622 1.00 35.03 528 GLY A O 1
ATOM 713 N N . LYS A 1 105 ? 2.142 25.705 -5.064 1.00 41.87 529 LYS A N 1
ATOM 714 C CA . LYS A 1 105 ? 3.112 26.127 -4.062 1.00 43.57 529 LYS A CA 1
ATOM 715 C C . LYS A 1 105 ? 3.833 27.417 -4.447 1.00 42.76 529 LYS A C 1
ATOM 716 O O . LYS A 1 105 ? 3.935 27.770 -5.623 1.00 43.15 529 LYS A O 1
ATOM 722 N N . ASP A 1 106 ? 4.335 28.110 -3.435 1.00 38.37 530 ASP A N 1
ATOM 723 C CA . ASP A 1 106 ? 5.187 29.263 -3.629 1.00 34.09 530 ASP A CA 1
ATOM 724 C C . ASP A 1 106 ? 6.525 28.793 -4.179 1.00 33.74 530 ASP A C 1
ATOM 725 O O . ASP A 1 106 ? 6.881 27.629 -4.055 1.00 34.80 530 ASP A O 1
ATOM 730 N N . CYS A 1 107 ? 7.261 29.690 -4.819 1.00 33.99 531 CYS A N 1
ATOM 731 C CA . CYS A 1 107 ? 8.607 29.359 -5.224 1.00 35.80 531 CYS A CA 1
ATOM 732 C C . CYS A 1 107 ? 9.399 29.177 -3.938 1.00 40.11 531 CYS A C 1
ATOM 733 O O . CYS A 1 107 ? 9.074 29.791 -2.913 1.00 42.26 531 CYS A O 1
ATOM 736 N N . VAL A 1 108 ? 10.423 28.330 -3.980 1.00 39.53 532 VAL A N 1
ATOM 737 C CA . VAL A 1 108 ? 11.336 28.185 -2.848 1.00 43.64 532 VAL A CA 1
ATOM 738 C C . VAL A 1 108 ? 12.657 28.909 -3.110 1.00 43.82 532 VAL A C 1
ATOM 739 O O . VAL A 1 108 ? 13.352 28.624 -4.085 1.00 44.07 532 VAL A O 1
ATOM 743 N N . GLY A 1 109 ? 12.973 29.891 -2.278 1.00 44.62 533 GLY A N 1
ATOM 744 C CA . GLY A 1 109 ? 14.264 30.547 -2.372 1.00 45.65 533 GLY A CA 1
ATOM 745 C C . GLY A 1 109 ? 14.240 32.033 -2.068 1.00 47.30 533 GLY A C 1
ATOM 746 O O . GLY A 1 109 ? 13.206 32.592 -1.689 1.00 47.94 533 GLY A O 1
ATOM 747 N N . ASP A 1 110 ? 15.384 32.679 -2.275 1.00 46.03 534 ASP A N 1
ATOM 748 C CA . ASP A 1 110 ? 15.509 34.114 -2.061 1.00 44.88 534 ASP A CA 1
ATOM 749 C C . ASP A 1 110 ? 14.998 34.856 -3.280 1.00 37.52 534 ASP A C 1
ATOM 750 O O . ASP A 1 110 ? 15.277 34.466 -4.413 1.00 34.43 534 ASP A O 1
ATOM 755 N N . VAL A 1 111 ? 14.258 35.932 -3.049 1.00 36.86 535 VAL A N 1
ATOM 756 C CA . VAL A 1 111 ? 13.884 36.834 -4.123 1.00 37.14 535 VAL A CA 1
ATOM 757 C C . VAL A 1 111 ? 15.094 37.672 -4.544 1.00 35.64 535 VAL A C 1
ATOM 758 O O . VAL A 1 111 ? 15.172 38.164 -5.675 1.00 34.06 535 VAL A O 1
ATOM 762 N N . THR A 1 112 ? 16.051 37.809 -3.636 1.00 36.62 536 THR A N 1
ATOM 763 C CA . THR A 1 112 ? 17.214 38.651 -3.893 1.00 40.46 536 THR A CA 1
ATOM 764 C C . THR A 1 112 ? 18.536 38.000 -3.499 1.00 39.56 536 THR A C 1
ATOM 765 O O . THR A 1 112 ? 18.603 37.206 -2.567 1.00 39.36 536 THR A O 1
ATOM 769 N N . GLU A 1 113 ? 19.585 38.347 -4.234 1.00 37.43 537 GLU A N 1
ATOM 770 C CA . GLU A 1 113 ? 20.936 37.906 -3.927 1.00 37.83 537 GLU A CA 1
ATOM 771 C C . GLU A 1 113 ? 21.861 39.094 -3.862 1.00 35.48 537 GLU A C 1
ATOM 772 O O . GLU A 1 113 ? 21.740 40.040 -4.640 1.00 36.44 537 GLU A O 1
ATOM 778 N N . ASN A 1 114 ? 22.798 39.032 -2.935 1.00 37.98 538 ASN A N 1
ATOM 779 C CA . ASN A 1 114 ? 23.847 40.019 -2.862 1.00 40.64 538 ASN A CA 1
ATOM 780 C C . ASN A 1 114 ? 25.180 39.310 -2.970 1.00 41.79 538 ASN A C 1
ATOM 781 O O . ASN A 1 114 ? 25.274 38.124 -2.672 1.00 39.83 538 ASN A O 1
ATOM 786 N N . GLN A 1 115 ? 26.209 40.032 -3.408 1.00 43.06 539 GLN A N 1
ATOM 787 C CA . GLN A 1 115 ? 27.569 39.504 -3.361 1.00 43.46 539 GLN A CA 1
ATOM 788 C C . GLN A 1 115 ? 28.598 40.638 -3.372 1.00 42.60 539 GLN A C 1
ATOM 789 O O . GLN A 1 115 ? 28.306 41.757 -3.811 1.00 38.68 539 GLN A O 1
ATOM 795 N N . ILE A 1 116 ? 29.803 40.340 -2.898 1.00 38.70 540 ILE A N 1
ATOM 796 C CA . ILE A 1 116 ? 30.869 41.320 -2.898 1.00 40.90 540 ILE A CA 1
ATOM 797 C C . ILE A 1 116 ? 31.245 41.659 -4.331 1.00 41.72 540 ILE A C 1
ATOM 798 O O . ILE A 1 116 ? 30.981 40.891 -5.258 1.00 41.66 540 ILE A O 1
ATOM 803 N N . CYS A 1 117 ? 31.842 42.829 -4.506 1.00 41.63 541 CYS A N 1
ATOM 804 C CA . CYS A 1 117 ? 32.368 43.228 -5.796 1.00 40.70 541 CYS A CA 1
ATOM 805 C C . CYS A 1 117 ? 33.514 44.202 -5.566 1.00 40.64 541 CYS A C 1
ATOM 806 O O . CYS A 1 117 ? 33.553 44.879 -4.536 1.00 38.87 541 CYS A O 1
ATOM 809 N N . ASN A 1 118 ? 34.443 44.257 -6.520 1.00 56.47 542 ASN A N 1
ATOM 810 C CA . ASN A 1 118 ? 35.583 45.163 -6.448 1.00 55.43 542 ASN A CA 1
ATOM 811 C C . ASN A 1 118 ? 36.298 45.111 -5.108 1.00 56.78 542 ASN A C 1
ATOM 812 O O . ASN A 1 118 ? 36.583 46.154 -4.521 1.00 54.68 542 ASN A O 1
ATOM 817 N N . LYS A 1 119 ? 36.592 43.909 -4.621 1.00 62.46 543 LYS A N 1
ATOM 818 C CA . LYS A 1 119 ? 37.192 43.781 -3.293 1.00 67.59 543 LYS A CA 1
ATOM 819 C C . LYS A 1 119 ? 38.645 44.261 -3.216 1.00 70.04 543 LYS A C 1
ATOM 820 O O . LYS A 1 119 ? 39.204 44.350 -2.128 1.00 69.73 543 LYS A O 1
ATOM 826 N N . GLN A 1 120 ? 39.247 44.581 -4.360 1.00 74.66 544 GLN A N 1
ATOM 827 C CA . GLN A 1 120 ? 40.610 45.111 -4.388 1.00 80.85 544 GLN A CA 1
ATOM 828 C C . GLN A 1 120 ? 40.662 46.486 -3.718 1.00 86.61 544 GLN A C 1
ATOM 829 O O . GLN A 1 120 ? 39.655 47.186 -3.661 1.00 87.74 544 GLN A O 1
ATOM 835 N N . ASP A 1 121 ? 41.830 46.868 -3.206 1.00 90.60 545 ASP A N 1
ATOM 836 C CA . ASP A 1 121 ? 41.972 48.143 -2.494 1.00 94.50 545 ASP A CA 1
ATOM 837 C C . ASP A 1 121 ? 42.143 49.370 -3.392 1.00 91.29 545 ASP A C 1
ATOM 838 O O . ASP A 1 121 ? 42.634 49.270 -4.517 1.00 91.34 545 ASP A O 1
ATOM 843 N N . CYS A 1 122 ? 41.741 50.530 -2.881 1.00 88.81 546 CYS A N 1
ATOM 844 C CA . CYS A 1 122 ? 41.658 51.742 -3.694 1.00 89.19 546 CYS A CA 1
ATOM 845 C C . CYS A 1 122 ? 42.858 52.667 -3.565 1.00 91.43 546 CYS A C 1
ATOM 846 O O . CYS A 1 122 ? 43.391 52.865 -2.474 1.00 91.43 546 CYS A O 1
ATOM 849 N N . PRO A 1 123 ? 43.282 53.235 -4.690 1.00 92.41 547 PRO A N 1
ATOM 850 C CA . PRO A 1 123 ? 44.429 54.148 -4.707 1.00 91.59 547 PRO A CA 1
ATOM 851 C C . PRO A 1 123 ? 44.081 55.506 -4.109 1.00 90.55 547 PRO A C 1
ATOM 852 O O . PRO A 1 123 ? 44.897 56.424 -4.197 1.00 89.09 547 PRO A O 1
#

GO terms:
  GO:0016525 negative regulation of angiogenesis (P, IDA)
  GO:0006954 inflammatory response (P, IDA)
  GO:0001937 negative regulation of endothelial cell proliferation (P, IDA)
  GO:0001953 negative regulation of cell-matrix adhesion (P, IDA)
  GO:0008201 heparin binding (F, IDA)
  GO:2001027 negative regulation of endothelial cell chemotaxis (P, IDA)
  GO:0141151 negative regulation of nitric oxide-cGMP mediated signal transduction (P, IDA)
  GO:0001968 fibronectin binding (F, IDA)
  GO:0005515 protein binding (F, IPI)
  GO:0005576 extracellular region (C, TAS)
  GO:0005788 endoplasmic reticulum lumen (C, TAS)
  GO:0031093 platelet alpha granule lumen (C, TAS)
  GO:0070051 fibrinogen binding (F, IDA)
  GO:0070052 collagen V binding (F, IDA)
  GO:0002544 chronic inflammatory response (P, IEP)
  GO:0002581 negative regulation of antigen processing and presentation of peptide or polysaccharide antigen via MHC class II (P, IDA)
  GO:0002605 negative regulation of dendritic cell antigen processing and presentation (P, IDA)
  GO:0004866 endopeptidase inhibitor activity (F, IDA)
  GO:0005576 extracellular region (C, IDA)
  GO:0009897 external side of plasma membrane (C, IDA)

Foldseek 3Di:
DAAFDKDDKDDWADFPDQAAKGKTKIFIDRPNPQADDVHHYYDDDRMDIDIDHHHHDWDAFDKDDKDDWDDFPDQAAKTKIKIFIDRPPPDTPPPHYYDDDDRMDMDIDRNHHDD